Protein AF-A0A1Q5GR28-F1 (afdb_monomer_lite)

Foldseek 3Di:
DDDPPPPPFAAALQPRHGDDPDDPDDDDDDNHNDPNSVVNNVVVVPPDDLVRLLVLLCVLCVVVVNNVCSVVSVVDDSVRSVVSSVVSVVVVVVVVVVVVVDPPPPPDPDDDPPPDDPPDDDD

pLDDT: mean 78.09, std 13.48, range [41.38, 92.94]

Secondary structure (DSSP, 8-state):
---------PBPTTT-PBPPPPPSSS-PPPS-SSHHHHHHHHHHHTSPPHHHHHHHHHHHHHHTT-GGGHHHHTTS-HHHHHHHHHHHHHHHHHHHHHHHHS------S------PPPP----

Sequence (123 aa):
MEVIEQETLAMCEGCGEPLPPPKPGRGRPREFHSGKCRMRAHRRKHQPGPDALRAEALAILADLRLPALGDELDQLDAETLSEVVRQAQAARAALARLAELVPVTSVPPSWPSWSHPPPSTSP

Radius of gyration: 31.4 Å; chains: 1; bounding box: 86×31×109 Å

Structure (mmCIF, N/CA/C/O backbone):
data_AF-A0A1Q5GR28-F1
#
_entry.id   AF-A0A1Q5GR28-F1
#
loop_
_atom_site.group_PDB
_atom_site.id
_atom_site.type_symbol
_atom_site.label_atom_id
_atom_site.label_alt_id
_atom_site.label_comp_id
_atom_site.label_asym_id
_atom_site.label_entity_id
_atom_site.label_seq_id
_atom_site.pdbx_PDB_ins_code
_atom_site.Cartn_x
_atom_site.Cartn_y
_atom_site.Cartn_z
_atom_site.occupancy
_atom_site.B_iso_or_equiv
_atom_site.auth_seq_id
_atom_site.auth_comp_id
_atom_site.auth_asym_id
_atom_site.auth_atom_id
_atom_site.pdbx_PDB_model_num
ATOM 1 N N . MET A 1 1 ? 18.949 -3.828 -49.284 1.00 41.38 1 MET A N 1
ATOM 2 C CA . MET A 1 1 ? 18.119 -4.345 -48.179 1.00 41.38 1 MET A CA 1
ATOM 3 C C . MET A 1 1 ? 18.829 -3.897 -46.912 1.00 41.38 1 MET A C 1
ATOM 5 O O . MET A 1 1 ? 19.768 -4.552 -46.484 1.00 41.38 1 MET A O 1
ATOM 9 N N . GLU A 1 2 ? 18.542 -2.678 -46.457 1.00 44.22 2 GLU A N 1
ATOM 10 C CA . GLU A 1 2 ? 19.209 -2.092 -45.290 1.00 44.22 2 GLU A CA 1
ATOM 11 C C . GLU A 1 2 ? 18.612 -2.729 -44.036 1.00 44.22 2 GLU A C 1
ATOM 13 O O . GLU A 1 2 ? 17.415 -2.615 -43.775 1.00 44.22 2 GLU A O 1
ATOM 18 N N . VAL A 1 3 ? 19.438 -3.480 -43.310 1.00 50.94 3 VAL A N 1
ATOM 19 C CA . VAL A 1 3 ? 19.073 -4.058 -42.020 1.00 50.94 3 VAL A CA 1
ATOM 20 C C . VAL A 1 3 ? 19.139 -2.915 -41.017 1.00 50.94 3 VAL A C 1
ATOM 22 O O . VAL A 1 3 ? 2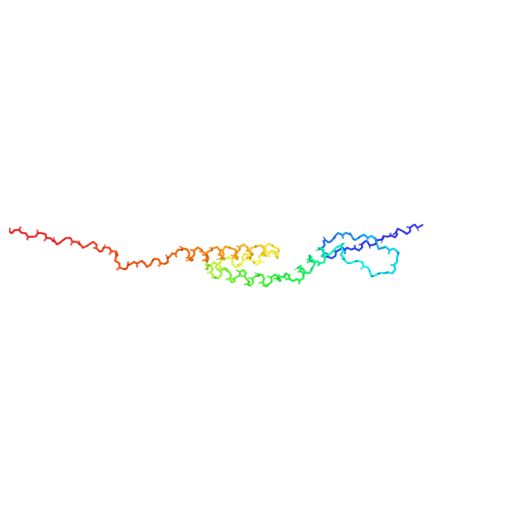0.221 -2.492 -40.625 1.00 50.94 3 VAL A O 1
ATOM 25 N N . ILE A 1 4 ? 17.982 -2.364 -40.658 1.00 51.50 4 ILE A N 1
ATOM 26 C CA . ILE A 1 4 ? 17.875 -1.422 -39.546 1.00 51.50 4 ILE A CA 1
ATOM 27 C C . ILE A 1 4 ? 18.136 -2.248 -38.283 1.00 51.50 4 ILE A C 1
ATOM 29 O O . ILE A 1 4 ? 17.239 -2.938 -37.800 1.00 51.50 4 ILE A O 1
ATOM 33 N N . GLU A 1 5 ? 19.376 -2.242 -37.788 1.00 52.50 5 GLU A N 1
ATOM 34 C CA . GLU A 1 5 ? 19.695 -2.727 -36.446 1.00 52.50 5 GLU A CA 1
ATOM 35 C C . GLU A 1 5 ? 18.882 -1.890 -35.455 1.00 52.50 5 GLU A C 1
ATOM 37 O O . GLU A 1 5 ? 19.234 -0.763 -35.111 1.00 52.50 5 GLU A O 1
ATOM 42 N N . GLN A 1 6 ? 17.739 -2.421 -35.023 1.00 51.28 6 GLN A N 1
ATOM 43 C CA . GLN A 1 6 ? 17.058 -1.910 -33.846 1.00 51.28 6 GLN A CA 1
ATOM 44 C C . GLN A 1 6 ? 17.951 -2.228 -32.648 1.00 51.28 6 GLN A C 1
ATOM 46 O O . GLN A 1 6 ? 17.881 -3.322 -32.089 1.00 51.28 6 GLN A O 1
ATOM 51 N N . GLU A 1 7 ? 18.807 -1.283 -32.260 1.00 60.38 7 GLU A N 1
ATOM 52 C CA . GLU A 1 7 ? 19.458 -1.310 -30.954 1.00 60.38 7 GLU A CA 1
ATOM 53 C C . GLU A 1 7 ? 18.356 -1.384 -29.891 1.00 60.38 7 GLU A C 1
ATOM 55 O O . GLU A 1 7 ? 17.672 -0.403 -29.592 1.00 60.38 7 GLU A O 1
ATOM 60 N N . THR A 1 8 ? 18.133 -2.574 -29.333 1.00 60.06 8 THR A N 1
ATOM 61 C CA . THR A 1 8 ? 17.229 -2.747 -28.200 1.00 60.06 8 THR A CA 1
ATOM 62 C C . THR A 1 8 ? 17.848 -2.025 -27.012 1.00 60.06 8 THR A C 1
ATOM 64 O O . THR A 1 8 ? 18.737 -2.556 -26.342 1.00 60.06 8 THR A O 1
ATOM 67 N N . LEU A 1 9 ? 17.416 -0.786 -26.773 1.00 71.94 9 LEU A N 1
ATOM 68 C CA . LEU A 1 9 ? 17.823 -0.021 -25.604 1.00 71.94 9 LEU A CA 1
ATOM 69 C C . LEU A 1 9 ? 17.401 -0.797 -24.353 1.00 71.94 9 LEU A C 1
ATOM 71 O O . LEU A 1 9 ? 16.213 -1.015 -24.113 1.00 71.94 9 LEU A O 1
ATOM 75 N N . ALA A 1 10 ? 18.378 -1.235 -23.558 1.00 84.44 10 ALA A N 1
ATOM 76 C CA . ALA A 1 10 ? 18.103 -1.863 -22.274 1.00 84.44 10 ALA A CA 1
ATOM 77 C C . ALA A 1 10 ? 17.320 -0.882 -21.389 1.00 84.44 10 ALA A C 1
ATOM 79 O O . ALA A 1 10 ? 17.657 0.298 -21.330 1.00 84.44 10 ALA A O 1
ATOM 80 N N . MET A 1 11 ? 16.289 -1.349 -20.690 1.00 91.31 11 MET A N 1
ATOM 81 C CA . MET A 1 11 ? 15.478 -0.503 -19.810 1.00 91.31 11 MET A CA 1
ATOM 82 C C . MET A 1 11 ? 16.001 -0.560 -18.376 1.00 91.31 11 MET A C 1
ATOM 84 O O . MET A 1 11 ? 16.440 -1.604 -17.898 1.00 91.31 11 MET A O 1
ATOM 88 N N . CYS A 1 12 ? 15.939 0.560 -17.664 1.00 92.19 12 CYS A N 1
ATOM 89 C CA . CYS A 1 12 ? 16.306 0.606 -16.257 1.00 92.19 12 CYS A CA 1
ATOM 90 C C . CYS A 1 12 ? 15.263 -0.113 -15.403 1.00 92.19 12 CYS A C 1
ATOM 92 O O . CYS A 1 12 ? 14.108 0.305 -15.352 1.00 92.19 12 CYS A O 1
ATOM 94 N N . GLU A 1 13 ? 15.684 -1.105 -14.620 1.00 90.81 13 GLU A N 1
ATOM 95 C CA . GLU A 1 13 ? 14.788 -1.845 -13.716 1.00 90.81 13 GLU A CA 1
ATOM 96 C C . GLU A 1 13 ? 14.182 -0.970 -12.598 1.00 90.81 13 GLU A C 1
ATOM 98 O O . GLU A 1 13 ? 13.212 -1.349 -11.944 1.00 90.81 13 GLU A O 1
ATOM 103 N N . GLY A 1 14 ? 14.761 0.206 -12.334 1.00 91.62 14 GLY A N 1
ATOM 104 C CA . GLY A 1 14 ? 14.291 1.119 -11.290 1.00 91.62 14 GLY A CA 1
ATOM 105 C C . GLY A 1 14 ? 13.177 2.066 -11.733 1.00 91.62 14 GLY A C 1
ATOM 106 O O . GLY A 1 14 ? 12.211 2.257 -10.992 1.00 91.62 14 GLY A O 1
ATOM 107 N N . CYS A 1 15 ? 13.323 2.712 -12.892 1.00 91.00 15 CYS A N 1
ATOM 108 C CA . CYS A 1 15 ? 12.374 3.721 -13.382 1.00 91.00 15 CYS A CA 1
ATOM 109 C C . CYS A 1 15 ? 11.658 3.342 -14.682 1.00 91.00 15 CYS A C 1
ATOM 111 O O . CYS A 1 15 ? 10.667 3.988 -14.995 1.00 91.00 15 CYS A O 1
ATOM 113 N N . GLY A 1 16 ? 12.113 2.315 -15.405 1.00 89.56 16 GLY A N 1
ATOM 114 C CA . GLY A 1 16 ? 11.544 1.902 -16.690 1.00 89.56 16 GLY A CA 1
ATOM 115 C C . GLY A 1 16 ? 12.011 2.724 -17.894 1.00 89.56 16 GLY A C 1
ATOM 116 O O . GLY A 1 16 ? 11.600 2.430 -19.009 1.00 89.56 16 GLY A O 1
ATOM 117 N N . GLU A 1 17 ? 12.868 3.731 -17.703 1.00 91.62 17 GLU A N 1
ATOM 118 C CA . GLU A 1 17 ? 13.392 4.543 -18.808 1.00 91.62 17 GLU A CA 1
ATOM 119 C C . GLU A 1 17 ? 14.589 3.857 -19.495 1.00 91.62 17 GLU A C 1
ATOM 121 O O . GLU A 1 17 ? 15.328 3.110 -18.834 1.00 91.62 17 GLU A O 1
ATOM 126 N N . PRO A 1 18 ? 14.841 4.147 -20.786 1.00 90.19 18 PRO A N 1
ATOM 127 C CA . PRO A 1 18 ? 15.984 3.610 -21.516 1.00 90.19 18 PRO A CA 1
ATOM 128 C C . PRO A 1 18 ? 17.312 3.928 -20.828 1.00 90.19 18 PRO A C 1
ATOM 130 O O . PRO A 1 18 ? 17.570 5.054 -20.388 1.00 90.19 18 PRO A O 1
ATOM 133 N N . LEU A 1 19 ? 18.178 2.928 -20.725 1.00 88.38 19 LEU A N 1
ATOM 134 C CA . LEU A 1 19 ? 19.538 3.089 -20.240 1.00 88.38 19 LEU A CA 1
ATOM 135 C C . LEU A 1 19 ? 20.412 3.718 -21.328 1.00 88.38 19 LEU A C 1
ATOM 137 O O . LEU A 1 19 ? 20.193 3.482 -22.517 1.00 88.38 19 LEU A O 1
ATOM 141 N N . PRO A 1 20 ? 21.433 4.501 -20.933 1.00 82.44 20 PRO A N 1
ATOM 142 C CA . PRO A 1 20 ? 22.411 4.998 -21.887 1.00 82.44 20 PRO A CA 1
ATOM 143 C C . PRO A 1 20 ? 23.091 3.820 -22.600 1.00 82.44 20 PRO A C 1
ATOM 145 O O . PRO A 1 20 ? 23.302 2.780 -21.960 1.00 82.44 20 PRO A O 1
ATOM 148 N N . PRO A 1 21 ? 23.470 3.992 -23.880 1.00 78.00 21 PRO A N 1
ATOM 149 C CA . PRO A 1 21 ? 24.090 2.931 -24.656 1.00 78.00 21 PRO A CA 1
ATOM 150 C C . PRO A 1 21 ? 25.327 2.387 -23.929 1.00 78.00 21 PRO A C 1
ATOM 152 O O . PRO A 1 21 ? 26.044 3.145 -23.251 1.00 78.00 21 PRO A O 1
ATOM 155 N N . PRO A 1 22 ? 25.572 1.069 -24.012 1.00 73.88 22 PRO A N 1
ATOM 156 C CA . PRO A 1 22 ? 26.726 0.461 -23.374 1.00 73.88 22 PRO A CA 1
ATOM 157 C C . PRO A 1 22 ? 27.996 1.116 -23.920 1.00 73.88 22 PRO A C 1
ATOM 159 O O . PRO A 1 22 ? 28.188 1.233 -25.128 1.00 73.88 22 PRO A O 1
ATOM 162 N N . LYS A 1 23 ? 28.880 1.572 -23.026 1.00 71.06 23 LYS A N 1
ATOM 163 C CA . LYS A 1 23 ? 30.178 2.095 -23.460 1.00 71.06 23 LYS A CA 1
ATOM 164 C C . LYS A 1 23 ? 30.975 0.949 -24.096 1.00 71.06 23 LYS A C 1
ATOM 166 O O . LYS A 1 23 ? 31.050 -0.114 -23.477 1.00 71.06 23 LYS A O 1
ATOM 171 N N . PRO A 1 24 ? 31.596 1.146 -25.270 1.00 65.62 24 PRO A N 1
ATOM 172 C CA . PRO A 1 24 ? 32.435 0.126 -25.882 1.00 65.62 24 PRO A CA 1
ATOM 173 C C . PRO A 1 24 ? 33.665 -0.115 -24.996 1.00 65.62 24 PRO A C 1
ATOM 175 O O . PRO A 1 24 ? 34.539 0.740 -24.868 1.00 65.62 24 PRO A O 1
ATOM 178 N N . GLY A 1 25 ? 33.697 -1.263 -24.318 1.00 67.12 25 GLY A N 1
ATOM 179 C CA . GLY A 1 25 ? 34.765 -1.645 -23.391 1.00 67.12 25 GLY A CA 1
ATOM 180 C C . GLY A 1 25 ? 34.286 -2.630 -22.324 1.00 67.12 25 GLY A C 1
ATOM 181 O O . GLY A 1 25 ? 33.111 -2.640 -21.965 1.00 67.12 25 GLY A O 1
ATOM 182 N N . ARG A 1 26 ? 35.194 -3.488 -21.826 1.00 60.59 26 ARG A N 1
ATOM 183 C CA . ARG A 1 26 ? 34.875 -4.554 -20.855 1.00 60.59 26 ARG A CA 1
ATOM 184 C C . ARG A 1 26 ? 34.107 -3.997 -19.652 1.00 60.59 26 ARG A C 1
ATOM 186 O O . ARG A 1 26 ? 34.633 -3.196 -18.885 1.00 60.59 26 ARG A O 1
ATOM 193 N N . GLY A 1 27 ? 32.892 -4.493 -19.464 1.00 68.88 27 GLY A N 1
ATOM 194 C CA . GLY A 1 27 ? 32.042 -4.193 -18.322 1.00 68.88 27 GLY A CA 1
ATOM 195 C C . GLY A 1 27 ? 30.724 -4.952 -18.425 1.00 68.88 27 GLY A C 1
ATOM 196 O O . GLY A 1 27 ? 30.266 -5.266 -19.521 1.00 68.88 27 GLY A O 1
ATOM 197 N N . ARG A 1 28 ? 30.119 -5.274 -17.277 1.00 75.62 28 ARG A N 1
ATOM 198 C CA . ARG A 1 28 ? 28.765 -5.840 -17.237 1.00 75.62 28 ARG A CA 1
ATOM 199 C C . ARG A 1 28 ? 27.767 -4.784 -17.744 1.00 75.62 28 ARG A C 1
ATOM 201 O O . ARG A 1 28 ? 27.938 -3.611 -17.393 1.00 75.62 28 ARG A O 1
ATOM 208 N N . PRO A 1 29 ? 26.733 -5.169 -18.514 1.00 76.56 29 PRO A N 1
ATOM 209 C CA . PRO A 1 29 ? 25.650 -4.262 -18.878 1.00 76.56 29 PRO A CA 1
ATOM 210 C C . PRO A 1 29 ? 25.086 -3.548 -17.644 1.00 76.56 29 PRO A C 1
ATOM 212 O O . PRO A 1 29 ? 24.974 -4.138 -16.565 1.00 76.56 29 PRO A O 1
ATOM 215 N N . ARG A 1 30 ? 24.765 -2.258 -17.782 1.00 81.81 30 ARG A N 1
ATOM 216 C CA . ARG A 1 30 ? 24.086 -1.514 -16.712 1.00 81.81 30 ARG A CA 1
ATOM 217 C C . ARG A 1 30 ? 22.648 -2.020 -16.592 1.00 81.81 30 ARG A C 1
ATOM 219 O O . ARG A 1 30 ? 22.000 -2.230 -17.601 1.00 81.81 30 ARG A O 1
ATOM 226 N N . GLU A 1 31 ? 22.160 -2.154 -15.362 1.00 89.81 31 GLU A N 1
ATOM 227 C CA . GLU A 1 31 ? 20.751 -2.483 -15.051 1.00 89.81 31 GLU A CA 1
ATOM 228 C C . GLU A 1 31 ? 19.979 -1.258 -14.523 1.00 89.81 31 GLU A C 1
ATOM 230 O O . GLU A 1 31 ? 18.751 -1.213 -14.527 1.00 89.81 31 GLU A O 1
ATOM 235 N N . PHE A 1 32 ? 20.703 -0.233 -14.055 1.00 91.50 32 PHE A N 1
ATOM 236 C CA . PHE A 1 32 ? 20.140 0.957 -13.414 1.00 91.50 32 PHE A CA 1
ATOM 237 C C . PHE A 1 32 ? 20.877 2.222 -13.870 1.00 91.50 32 PHE A C 1
ATOM 239 O O . PHE A 1 32 ? 22.104 2.202 -14.008 1.00 91.50 32 PHE A O 1
ATOM 246 N N . HIS A 1 33 ? 20.175 3.357 -13.999 1.00 89.31 33 HIS A N 1
ATOM 247 C CA . HIS A 1 33 ? 20.826 4.654 -14.267 1.00 89.31 33 HIS A CA 1
ATOM 248 C C . HIS A 1 33 ? 21.764 5.084 -13.137 1.00 89.31 33 HIS A C 1
ATOM 250 O O . HIS A 1 33 ? 22.807 5.692 -13.375 1.00 89.31 33 HIS A O 1
ATOM 256 N N . SER A 1 34 ? 21.381 4.793 -11.891 1.00 89.94 34 SER A N 1
ATOM 257 C CA . SER A 1 34 ? 22.078 5.249 -10.687 1.00 89.94 34 SER A CA 1
ATOM 258 C C . SER A 1 34 ? 21.744 4.396 -9.460 1.00 89.94 34 SER A C 1
ATOM 260 O O . SER A 1 34 ? 20.809 3.589 -9.470 1.00 89.94 34 SER A O 1
ATOM 262 N N . GLY A 1 35 ? 22.464 4.640 -8.358 1.00 91.69 35 GLY A N 1
ATOM 263 C CA . GLY A 1 35 ? 22.146 4.060 -7.051 1.00 91.69 35 GLY A CA 1
ATOM 264 C C . GLY A 1 35 ? 20.719 4.370 -6.578 1.00 91.69 35 GLY A C 1
ATOM 265 O O . GLY A 1 35 ? 20.095 3.510 -5.966 1.00 91.69 35 GLY A O 1
ATOM 266 N N . LYS A 1 36 ? 20.148 5.532 -6.943 1.00 92.44 36 LYS A N 1
ATOM 267 C CA . LYS A 1 36 ? 18.745 5.870 -6.629 1.00 92.44 36 LYS A CA 1
ATOM 268 C C . LYS A 1 36 ? 17.763 4.903 -7.297 1.00 92.44 36 LYS A C 1
ATOM 270 O O . LYS A 1 36 ? 16.821 4.455 -6.651 1.00 92.44 36 LYS A O 1
ATOM 275 N N . CYS A 1 37 ? 17.998 4.547 -8.562 1.00 92.94 37 CYS A N 1
ATOM 276 C CA . CYS A 1 37 ? 17.167 3.579 -9.286 1.00 92.94 37 CYS A CA 1
ATOM 277 C C . CYS A 1 37 ? 17.313 2.164 -8.720 1.00 92.94 37 CYS A C 1
ATOM 279 O O . CYS A 1 37 ? 16.312 1.472 -8.563 1.00 92.94 37 CYS A O 1
ATOM 281 N N . ARG A 1 38 ? 18.529 1.770 -8.319 1.00 92.88 38 ARG A N 1
ATOM 282 C CA . ARG A 1 38 ? 18.752 0.505 -7.604 1.00 92.88 38 ARG A CA 1
ATOM 283 C C . ARG A 1 38 ? 17.978 0.463 -6.286 1.00 92.88 38 ARG A C 1
ATOM 285 O O . ARG A 1 38 ? 17.292 -0.513 -6.014 1.00 92.88 38 ARG A O 1
ATOM 292 N N . MET A 1 39 ? 18.043 1.532 -5.491 1.00 91.50 39 MET A N 1
ATOM 293 C CA . MET A 1 39 ? 17.272 1.650 -4.249 1.00 91.50 39 MET A CA 1
ATOM 294 C C . MET A 1 39 ? 15.765 1.600 -4.502 1.00 91.50 39 MET A C 1
ATOM 296 O O . MET A 1 39 ? 15.047 0.945 -3.756 1.00 91.50 39 MET A O 1
ATOM 300 N N . ARG A 1 40 ? 15.276 2.272 -5.551 1.00 90.12 40 ARG A N 1
ATOM 301 C CA . ARG A 1 40 ? 13.861 2.237 -5.940 1.00 90.12 40 ARG A CA 1
ATOM 302 C C . ARG A 1 40 ? 13.420 0.815 -6.299 1.00 90.12 40 ARG A C 1
ATOM 304 O O . ARG A 1 40 ? 12.407 0.364 -5.779 1.00 90.12 40 ARG A O 1
ATOM 311 N N . ALA A 1 41 ? 14.198 0.103 -7.114 1.00 90.12 41 ALA A N 1
ATOM 312 C CA . ALA A 1 41 ? 13.928 -1.291 -7.463 1.00 90.12 41 ALA A CA 1
ATOM 313 C C . ALA A 1 41 ? 13.960 -2.207 -6.231 1.00 90.12 41 ALA A C 1
ATOM 315 O O . ALA A 1 41 ? 13.057 -3.014 -6.038 1.00 90.12 41 ALA A O 1
ATOM 316 N N . HIS A 1 42 ? 14.954 -2.040 -5.356 1.00 90.44 42 HIS A N 1
ATOM 317 C CA . HIS A 1 42 ? 15.042 -2.780 -4.099 1.00 90.44 42 HIS A CA 1
ATOM 318 C C . HIS A 1 42 ? 13.826 -2.530 -3.200 1.00 90.44 42 HIS A C 1
ATOM 320 O O . HIS A 1 42 ? 13.262 -3.470 -2.653 1.00 90.44 42 HIS A O 1
ATOM 326 N N . ARG A 1 43 ? 13.388 -1.272 -3.062 1.00 85.88 43 ARG A N 1
ATOM 327 C CA . ARG A 1 43 ? 12.184 -0.928 -2.294 1.00 85.88 43 ARG A CA 1
ATOM 328 C C . ARG A 1 43 ? 10.940 -1.581 -2.883 1.00 85.88 43 ARG A C 1
ATOM 330 O O . ARG A 1 43 ? 10.191 -2.167 -2.121 1.00 85.88 43 ARG A O 1
ATOM 337 N N . ARG A 1 44 ? 10.758 -1.557 -4.208 1.00 82.06 44 ARG A N 1
ATOM 338 C CA . ARG A 1 44 ? 9.641 -2.255 -4.876 1.00 82.06 44 ARG A CA 1
ATOM 339 C C . ARG A 1 44 ? 9.662 -3.761 -4.617 1.00 82.06 44 ARG A C 1
ATOM 341 O O . ARG A 1 44 ? 8.631 -4.331 -4.306 1.00 82.06 44 ARG A O 1
ATOM 348 N N . LYS A 1 45 ? 10.839 -4.397 -4.663 1.00 83.00 45 LYS A N 1
ATOM 349 C CA . LYS A 1 45 ? 10.995 -5.831 -4.347 1.00 83.00 45 LYS A CA 1
ATOM 350 C C . LYS A 1 45 ? 10.679 -6.180 -2.889 1.00 83.00 45 LYS A C 1
ATOM 352 O O . LYS A 1 45 ? 10.519 -7.353 -2.585 1.00 83.00 45 LYS A O 1
ATOM 357 N N . HIS A 1 46 ? 10.691 -5.208 -1.981 1.00 82.19 46 HIS A N 1
ATOM 358 C CA . HIS A 1 46 ? 10.417 -5.408 -0.553 1.00 82.19 46 HIS A CA 1
ATOM 359 C C . HIS A 1 46 ? 9.120 -4.730 -0.112 1.00 82.19 46 HIS A C 1
ATOM 361 O O . HIS A 1 46 ? 8.839 -4.674 1.083 1.00 82.19 46 HIS A O 1
ATOM 367 N N . GLN A 1 47 ? 8.340 -4.191 -1.052 1.00 78.94 47 GLN A N 1
ATOM 368 C CA . GLN A 1 47 ? 6.999 -3.740 -0.730 1.00 78.94 47 GLN A CA 1
ATOM 369 C C . GLN A 1 47 ? 6.155 -4.967 -0.372 1.00 78.94 47 GLN A C 1
ATOM 371 O O . GLN A 1 47 ? 6.269 -5.997 -1.045 1.00 78.94 47 GLN A O 1
ATOM 376 N N . PRO A 1 48 ? 5.347 -4.882 0.696 1.00 80.06 48 PRO A N 1
ATOM 377 C CA . PRO A 1 48 ? 4.404 -5.936 1.019 1.00 80.06 48 PRO A CA 1
ATOM 378 C C . PRO A 1 48 ? 3.498 -6.186 -0.189 1.00 80.06 48 PRO A C 1
ATOM 380 O O . PRO A 1 48 ? 3.043 -5.251 -0.850 1.00 80.06 48 PRO A O 1
ATOM 383 N N . GLY A 1 49 ? 3.292 -7.463 -0.505 1.00 84.25 49 GLY A N 1
ATOM 384 C CA . GLY A 1 49 ? 2.402 -7.858 -1.590 1.00 84.25 49 GLY A CA 1
ATOM 385 C C . GLY A 1 49 ? 0.946 -7.473 -1.298 1.00 84.25 49 GLY A C 1
ATOM 386 O O . GLY A 1 49 ? 0.604 -7.193 -0.145 1.00 84.25 49 GLY A O 1
ATOM 387 N N . PRO A 1 50 ? 0.070 -7.500 -2.315 1.00 82.88 50 PRO A N 1
ATOM 388 C CA . PRO A 1 50 ? -1.335 -7.123 -2.168 1.00 82.88 50 PRO A CA 1
ATOM 389 C C . PRO A 1 50 ? -2.056 -7.913 -1.067 1.00 82.88 50 PRO A C 1
ATOM 391 O O . PRO A 1 50 ? -2.791 -7.318 -0.290 1.00 82.88 50 PRO A O 1
ATOM 394 N N . ASP A 1 51 ? -1.782 -9.210 -0.906 1.00 84.62 51 ASP A N 1
ATOM 395 C CA . ASP A 1 51 ? -2.412 -10.016 0.153 1.00 84.62 51 ASP A CA 1
ATOM 396 C C . ASP A 1 51 ? -1.968 -9.602 1.563 1.00 84.62 51 ASP A C 1
ATOM 398 O O . ASP A 1 51 ? -2.778 -9.563 2.487 1.00 84.62 51 ASP A O 1
ATOM 402 N N . ALA A 1 52 ? -0.691 -9.241 1.729 1.00 85.19 52 ALA A N 1
ATOM 403 C CA . ALA A 1 52 ? -0.177 -8.738 3.001 1.00 85.19 52 ALA A CA 1
ATOM 404 C C . ALA A 1 52 ? -0.796 -7.372 3.342 1.00 85.19 52 ALA A C 1
ATOM 406 O O . ALA A 1 52 ? -1.210 -7.153 4.478 1.00 85.19 52 ALA A O 1
ATOM 407 N N . LEU A 1 53 ? -0.923 -6.491 2.344 1.00 85.75 53 LEU A N 1
ATOM 408 C CA . LEU A 1 53 ? -1.604 -5.204 2.489 1.00 85.75 53 LEU A CA 1
ATOM 409 C C . LEU A 1 53 ? -3.093 -5.376 2.828 1.00 85.75 53 LEU A C 1
ATOM 411 O O . LEU A 1 53 ? -3.606 -4.654 3.679 1.00 85.75 53 LEU A O 1
ATOM 415 N N . ARG A 1 54 ? -3.787 -6.349 2.221 1.00 86.19 54 ARG A N 1
ATOM 416 C CA . ARG A 1 54 ? -5.195 -6.655 2.534 1.00 86.19 54 ARG A CA 1
ATOM 417 C C . ARG A 1 54 ? -5.359 -7.150 3.963 1.00 86.19 54 ARG A C 1
ATOM 419 O O . ARG A 1 54 ? -6.213 -6.645 4.686 1.00 86.19 54 ARG A O 1
ATOM 426 N N . ALA A 1 55 ? -4.533 -8.109 4.380 1.00 87.12 55 ALA A N 1
ATOM 427 C CA . ALA A 1 55 ? -4.560 -8.628 5.744 1.00 87.12 55 ALA A CA 1
ATOM 428 C C . ALA A 1 55 ? -4.343 -7.507 6.773 1.00 87.12 55 ALA A C 1
ATOM 430 O O . ALA A 1 55 ? -5.035 -7.444 7.789 1.00 87.12 55 ALA A O 1
ATOM 431 N N . GLU A 1 56 ? -3.424 -6.587 6.482 1.00 87.81 56 GLU A N 1
ATOM 432 C CA . GLU A 1 56 ? -3.165 -5.429 7.331 1.00 87.81 56 GLU A CA 1
ATOM 433 C C . GLU A 1 56 ? -4.334 -4.431 7.347 1.00 87.81 56 GLU A C 1
ATOM 435 O O . GLU A 1 56 ? -4.752 -3.996 8.421 1.00 87.81 56 GLU A O 1
ATOM 440 N N . ALA A 1 57 ? -4.920 -4.113 6.189 1.00 87.31 57 ALA A N 1
ATOM 441 C CA . ALA A 1 57 ? -6.103 -3.258 6.096 1.00 87.31 57 ALA A CA 1
ATOM 442 C C . ALA A 1 57 ? -7.284 -3.826 6.903 1.00 87.31 57 ALA A C 1
ATOM 444 O O . ALA A 1 57 ? -7.903 -3.102 7.683 1.00 87.31 57 ALA A O 1
ATOM 445 N N . LEU A 1 58 ? -7.555 -5.130 6.779 1.00 87.56 58 LEU A N 1
ATOM 446 C CA . LEU A 1 58 ? -8.609 -5.818 7.529 1.00 87.56 58 LEU A CA 1
ATOM 447 C C . LEU A 1 58 ? -8.363 -5.782 9.041 1.00 87.56 58 LEU A C 1
ATOM 449 O O . LEU A 1 58 ? -9.304 -5.559 9.802 1.00 87.56 58 LEU A O 1
ATOM 453 N N . ALA A 1 59 ? -7.114 -5.943 9.487 1.00 88.19 59 ALA A N 1
ATOM 454 C CA . ALA A 1 59 ? -6.770 -5.817 10.902 1.00 88.19 59 ALA A CA 1
ATOM 455 C C . ALA A 1 59 ? -7.062 -4.401 11.436 1.00 88.19 59 ALA A C 1
ATOM 457 O O . ALA A 1 59 ? -7.623 -4.252 12.521 1.00 88.19 59 ALA A O 1
ATOM 458 N N . ILE A 1 60 ? -6.755 -3.357 10.658 1.00 86.31 60 ILE A N 1
ATOM 459 C CA . ILE A 1 60 ? -7.059 -1.969 11.041 1.00 86.31 60 ILE A CA 1
ATOM 460 C C . ILE A 1 60 ? -8.575 -1.720 11.073 1.00 86.31 60 ILE A C 1
ATOM 462 O O . ILE A 1 60 ? -9.073 -1.094 12.010 1.00 86.31 60 ILE A O 1
ATOM 466 N N . LEU A 1 61 ? -9.326 -2.221 10.087 1.00 85.25 61 LEU A N 1
ATOM 467 C CA . LEU A 1 61 ? -10.789 -2.110 10.072 1.00 85.25 61 LEU A CA 1
ATOM 468 C C . LEU A 1 61 ? -11.433 -2.831 11.263 1.00 85.25 61 LEU A C 1
ATOM 470 O O . LEU A 1 61 ? -12.380 -2.306 11.851 1.00 85.25 61 LEU A O 1
ATOM 474 N N . ALA A 1 62 ? -10.911 -3.998 11.647 1.00 86.00 62 ALA A N 1
ATOM 475 C CA . ALA A 1 62 ? -11.367 -4.734 12.823 1.00 86.00 62 ALA A CA 1
ATOM 476 C C . ALA A 1 62 ? -11.142 -3.933 14.116 1.00 86.00 62 ALA A C 1
ATOM 478 O O . ALA A 1 62 ? -12.070 -3.799 14.917 1.00 86.00 62 ALA A O 1
ATOM 479 N N . ASP A 1 63 ? -9.960 -3.330 14.280 1.00 85.00 63 ASP A N 1
ATOM 480 C CA . ASP A 1 63 ? -9.643 -2.454 15.416 1.00 85.00 63 ASP A CA 1
ATOM 481 C C . ASP A 1 63 ? -10.595 -1.252 15.506 1.00 85.00 63 ASP A C 1
ATOM 483 O O . ASP A 1 63 ? -11.041 -0.879 16.593 1.00 85.00 63 ASP A O 1
ATOM 487 N N . LEU A 1 64 ? -10.944 -0.661 14.360 1.00 82.00 64 LEU A N 1
ATOM 488 C CA . LEU A 1 64 ? -11.877 0.465 14.271 1.00 82.00 64 LEU A CA 1
ATOM 489 C C . LEU A 1 64 ? -13.355 0.043 14.306 1.00 82.00 64 LEU A C 1
ATOM 491 O O . LEU A 1 64 ? -14.230 0.906 14.305 1.00 82.00 64 LEU A O 1
ATOM 495 N N . ARG A 1 65 ? -13.647 -1.265 14.360 1.00 84.38 65 ARG A N 1
ATOM 496 C CA . ARG A 1 65 ? -15.000 -1.845 14.287 1.00 84.38 65 ARG A CA 1
ATOM 497 C C . ARG A 1 65 ? -15.781 -1.425 13.034 1.00 84.38 65 ARG A C 1
ATOM 499 O O . ARG A 1 65 ? -16.989 -1.206 13.095 1.00 84.38 65 ARG A O 1
ATOM 506 N N . LEU A 1 66 ? -15.101 -1.372 11.889 1.00 80.38 66 LEU A N 1
ATOM 507 C CA . LEU A 1 66 ? -15.669 -1.057 10.572 1.00 80.38 66 LEU A CA 1
ATOM 508 C C . LEU A 1 66 ? -15.558 -2.247 9.592 1.00 80.38 66 LEU A C 1
ATOM 510 O O . LEU A 1 66 ? -14.993 -2.097 8.510 1.00 80.38 66 LEU A O 1
ATOM 514 N N . PRO A 1 67 ? -16.083 -3.444 9.926 1.00 76.50 67 PRO A N 1
ATOM 515 C CA . PRO A 1 67 ? -15.909 -4.633 9.087 1.00 76.50 67 PRO A CA 1
ATOM 516 C C . PRO A 1 67 ? -16.655 -4.553 7.746 1.00 76.50 67 PRO A C 1
ATOM 518 O O . PRO A 1 67 ? -16.282 -5.241 6.805 1.00 76.50 67 PRO A O 1
ATOM 521 N N . ALA A 1 68 ? -17.685 -3.705 7.641 1.00 78.56 68 ALA A N 1
ATOM 522 C CA . ALA A 1 68 ? -18.503 -3.559 6.435 1.00 78.56 68 ALA A CA 1
ATOM 523 C C . ALA A 1 68 ? -17.734 -2.999 5.222 1.00 78.56 68 ALA A C 1
ATOM 525 O O . ALA A 1 68 ? -18.202 -3.144 4.101 1.00 78.56 68 ALA A O 1
ATOM 526 N N . LEU A 1 69 ? -16.559 -2.395 5.441 1.00 79.62 69 LEU A N 1
ATOM 527 C CA . LEU A 1 69 ? -15.696 -1.864 4.379 1.00 79.62 69 LEU A CA 1
ATOM 528 C C . LEU A 1 69 ? -14.741 -2.931 3.801 1.00 79.62 69 LEU A C 1
ATOM 530 O O . LEU A 1 69 ? -13.905 -2.619 2.957 1.00 79.62 69 LEU A O 1
ATOM 534 N N . GLY A 1 70 ? -14.813 -4.182 4.276 1.00 80.12 70 GLY A N 1
ATOM 535 C CA . GLY A 1 70 ? -13.920 -5.264 3.848 1.00 80.12 70 GLY A CA 1
ATOM 536 C C . GLY A 1 70 ? -14.048 -5.601 2.361 1.00 80.12 70 GLY A C 1
ATOM 537 O O . GLY A 1 70 ? -13.035 -5.670 1.671 1.00 80.12 70 GLY A O 1
ATOM 538 N N . ASP A 1 71 ? -15.280 -5.720 1.855 1.00 84.31 71 ASP A N 1
ATOM 539 C CA . ASP A 1 71 ? -15.557 -6.074 0.452 1.00 84.31 71 ASP A CA 1
ATOM 540 C C . ASP A 1 71 ? -15.089 -4.989 -0.540 1.00 84.31 71 ASP A C 1
ATOM 542 O O . ASP A 1 71 ? -14.817 -5.263 -1.711 1.00 84.31 71 ASP A O 1
ATOM 546 N N . GLU A 1 72 ? -14.966 -3.739 -0.084 1.00 84.62 72 GLU A N 1
ATOM 547 C CA . GLU A 1 72 ? -14.457 -2.630 -0.896 1.00 84.62 72 GLU A CA 1
ATOM 548 C C . GLU A 1 72 ? -12.938 -2.727 -1.106 1.00 84.62 72 GLU A C 1
ATOM 550 O O . GLU A 1 72 ? -12.438 -2.305 -2.149 1.00 84.62 72 GLU A O 1
ATOM 555 N N . LEU A 1 73 ? -12.196 -3.341 -0.172 1.00 84.19 73 LEU A N 1
ATOM 556 C CA . LEU A 1 73 ? -10.744 -3.538 -0.293 1.00 84.19 73 LEU A CA 1
ATOM 557 C C . LEU A 1 73 ? -10.372 -4.509 -1.419 1.00 84.19 73 LEU A C 1
ATOM 559 O O . LEU A 1 73 ? -9.295 -4.385 -2.006 1.00 84.19 73 LEU A O 1
ATOM 563 N N . ASP A 1 74 ? -11.247 -5.464 -1.737 1.00 82.56 74 ASP A N 1
ATOM 564 C CA . ASP A 1 74 ? -10.998 -6.449 -2.792 1.00 82.56 74 ASP A CA 1
ATOM 565 C C . ASP A 1 74 ? -11.006 -5.830 -4.192 1.00 82.56 74 ASP A C 1
ATOM 567 O O . ASP A 1 74 ? -10.365 -6.358 -5.104 1.00 82.56 74 ASP A O 1
ATOM 571 N N . GLN A 1 75 ? -11.667 -4.682 -4.345 1.00 87.00 75 GLN A N 1
ATOM 572 C CA . GLN A 1 75 ? -11.766 -3.950 -5.607 1.00 87.00 75 GLN A CA 1
ATOM 573 C C . GLN A 1 75 ? -10.585 -2.997 -5.841 1.00 87.00 75 GLN A C 1
ATOM 575 O O . GLN A 1 75 ? -10.441 -2.464 -6.942 1.00 87.00 75 GLN A O 1
ATOM 580 N N . LEU A 1 76 ? -9.737 -2.773 -4.832 1.00 87.69 76 LEU A N 1
ATOM 581 C CA . LEU A 1 76 ? -8.611 -1.850 -4.930 1.00 87.69 76 LEU A CA 1
ATOM 582 C C . LEU A 1 76 ? -7.396 -2.506 -5.589 1.00 87.69 76 LEU A C 1
ATOM 584 O O . LEU A 1 76 ? -7.038 -3.653 -5.308 1.00 87.69 76 LEU A O 1
ATOM 588 N N . ASP A 1 77 ? -6.709 -1.738 -6.432 1.00 89.88 77 ASP A N 1
ATOM 589 C CA . ASP A 1 77 ? -5.376 -2.100 -6.899 1.00 89.88 77 ASP A CA 1
ATOM 590 C C . ASP A 1 77 ? -4.338 -2.001 -5.758 1.00 89.88 77 ASP A C 1
ATOM 592 O O . ASP A 1 77 ? -4.572 -1.389 -4.713 1.00 89.88 77 ASP A O 1
ATOM 596 N N . ALA A 1 78 ? -3.165 -2.610 -5.954 1.00 83.19 78 ALA A N 1
ATOM 597 C CA . ALA A 1 78 ? -2.130 -2.683 -4.921 1.00 83.19 78 ALA A CA 1
ATOM 598 C C . ALA A 1 78 ? -1.547 -1.312 -4.522 1.00 83.19 78 ALA A C 1
ATOM 600 O O . ALA A 1 78 ? -1.107 -1.149 -3.383 1.00 83.19 78 ALA A O 1
ATOM 601 N N . GLU A 1 79 ? -1.521 -0.338 -5.436 1.00 85.62 79 GLU A N 1
ATOM 602 C CA . GLU A 1 79 ? -1.002 1.003 -5.160 1.00 85.62 79 GLU A CA 1
ATOM 603 C C . GLU A 1 79 ? -1.985 1.778 -4.280 1.00 85.62 79 GLU A C 1
ATOM 605 O O . GLU A 1 79 ? -1.611 2.266 -3.210 1.00 85.62 79 GLU A O 1
ATOM 610 N N . THR A 1 80 ? -3.256 1.800 -4.680 1.00 88.75 80 THR A N 1
ATOM 611 C CA . THR A 1 80 ? -4.354 2.404 -3.925 1.00 88.75 80 THR A CA 1
ATOM 612 C C . THR A 1 80 ? -4.489 1.755 -2.548 1.00 88.75 80 THR A C 1
ATOM 614 O O . THR A 1 80 ? -4.554 2.453 -1.535 1.00 88.75 80 THR A O 1
ATOM 617 N N . LEU A 1 81 ? -4.443 0.422 -2.479 1.00 88.00 81 LEU A N 1
ATOM 618 C CA . LEU A 1 81 ? -4.498 -0.318 -1.220 1.00 88.00 81 LEU A CA 1
ATOM 619 C C . LEU A 1 81 ? -3.324 0.033 -0.291 1.00 88.00 81 LEU A C 1
ATOM 621 O O . LEU A 1 81 ? -3.528 0.248 0.905 1.00 88.00 81 LEU A O 1
ATOM 625 N N . SER A 1 82 ? -2.101 0.140 -0.825 1.00 85.19 82 SER A N 1
ATOM 626 C CA . SER A 1 82 ? -0.929 0.537 -0.035 1.00 85.19 82 SER A CA 1
ATOM 627 C C . SER A 1 82 ? -1.085 1.934 0.568 1.00 85.19 82 SER A C 1
ATOM 629 O O . SER A 1 82 ? -0.630 2.167 1.691 1.00 85.19 82 SER A O 1
ATOM 631 N N . GLU A 1 83 ? -1.695 2.867 -0.161 1.00 88.75 83 GLU A N 1
ATOM 632 C CA . GLU A 1 83 ? -1.945 4.223 0.326 1.00 88.75 83 GLU A CA 1
ATOM 633 C C . GLU A 1 83 ? -3.039 4.248 1.402 1.00 88.75 83 GLU A C 1
ATOM 635 O O . GLU A 1 83 ? -2.858 4.885 2.443 1.00 88.75 83 GLU A O 1
ATOM 640 N N . VAL A 1 84 ? -4.126 3.492 1.214 1.00 88.44 84 VAL A N 1
ATOM 641 C CA . VAL A 1 84 ? -5.199 3.343 2.211 1.00 88.44 84 VAL A CA 1
ATOM 642 C C . VAL A 1 84 ? -4.655 2.788 3.528 1.00 88.44 84 VAL A C 1
ATOM 644 O O . VAL A 1 84 ? -4.902 3.374 4.583 1.00 88.44 84 VAL A O 1
ATOM 647 N N . VAL A 1 85 ? -3.853 1.716 3.486 1.00 88.81 85 VAL A N 1
ATOM 648 C CA . VAL A 1 85 ? -3.222 1.133 4.687 1.00 88.81 85 VAL A CA 1
ATOM 649 C C . VAL A 1 85 ? -2.367 2.172 5.412 1.00 88.81 85 VAL A C 1
ATOM 651 O O . VAL A 1 85 ? -2.496 2.350 6.624 1.00 88.81 85 VAL A O 1
ATOM 654 N N . ARG A 1 86 ? -1.535 2.917 4.674 1.00 88.06 86 ARG A N 1
ATOM 655 C CA . ARG A 1 86 ? -0.671 3.961 5.241 1.00 88.06 86 ARG A CA 1
ATOM 656 C C . ARG A 1 86 ? -1.480 5.058 5.940 1.00 88.06 86 ARG A C 1
ATOM 658 O O . ARG A 1 86 ? -1.115 5.497 7.034 1.00 88.06 86 ARG A O 1
ATOM 665 N N . GLN A 1 87 ? -2.566 5.521 5.323 1.00 88.50 87 GLN A N 1
ATOM 666 C CA . GLN A 1 87 ? -3.447 6.533 5.910 1.00 88.50 87 GLN A CA 1
ATOM 667 C C . GLN A 1 87 ? -4.173 5.999 7.150 1.00 88.50 87 GLN A C 1
ATOM 669 O O . GLN A 1 87 ? -4.219 6.680 8.177 1.00 88.50 87 GLN A O 1
ATOM 674 N N . ALA A 1 88 ? -4.672 4.766 7.090 1.00 87.19 88 ALA A N 1
ATOM 675 C CA . ALA A 1 88 ? -5.373 4.123 8.193 1.00 87.19 88 ALA A CA 1
ATOM 676 C C . ALA A 1 88 ? -4.455 3.919 9.415 1.00 87.19 88 ALA A C 1
ATOM 678 O O . ALA A 1 88 ? -4.842 4.228 10.544 1.00 87.19 88 ALA A O 1
ATOM 679 N N . GLN A 1 89 ? -3.199 3.509 9.203 1.00 88.25 89 GLN A N 1
ATOM 680 C CA . GLN A 1 89 ? -2.180 3.446 10.259 1.00 88.25 89 GLN A CA 1
ATOM 681 C C . GLN A 1 89 ? -1.922 4.818 10.898 1.00 88.25 89 GLN A C 1
ATOM 683 O O . GLN A 1 89 ? -1.847 4.930 12.125 1.00 88.25 89 GLN A O 1
ATOM 688 N N . ALA A 1 90 ? -1.803 5.875 10.087 1.00 87.75 90 ALA A N 1
ATOM 689 C CA . ALA A 1 90 ? -1.584 7.230 10.588 1.00 87.75 90 ALA A CA 1
ATOM 690 C C . ALA A 1 90 ? -2.771 7.724 11.433 1.00 87.75 90 ALA A C 1
ATOM 692 O O . ALA A 1 90 ? -2.561 8.304 12.503 1.00 87.75 90 ALA A O 1
ATOM 693 N N . ALA A 1 91 ? -4.002 7.447 10.993 1.00 84.69 91 ALA A N 1
ATOM 694 C CA . ALA A 1 91 ? -5.217 7.750 11.741 1.00 84.69 91 ALA A CA 1
ATOM 695 C C . ALA A 1 91 ? -5.266 6.986 13.074 1.00 84.69 91 ALA A C 1
ATOM 697 O O . ALA A 1 91 ? -5.492 7.593 14.120 1.00 84.69 91 ALA A O 1
ATOM 698 N N . ARG A 1 92 ? -4.955 5.683 13.072 1.00 84.94 92 ARG A N 1
ATOM 699 C CA . ARG A 1 92 ? -4.877 4.855 14.288 1.00 84.94 92 ARG A CA 1
ATOM 700 C C . ARG A 1 92 ? -3.852 5.400 15.287 1.00 84.94 92 ARG A C 1
ATOM 702 O O . ARG A 1 92 ? -4.157 5.537 16.469 1.00 84.94 92 ARG A O 1
ATOM 709 N N . ALA A 1 93 ? -2.669 5.794 14.819 1.00 87.62 93 ALA A N 1
ATOM 710 C CA . ALA A 1 93 ? -1.650 6.415 15.666 1.00 87.62 93 ALA A CA 1
ATOM 711 C C . ALA A 1 93 ? -2.071 7.800 16.196 1.00 87.62 93 ALA A C 1
ATOM 713 O O . ALA A 1 93 ? -1.687 8.194 17.297 1.00 87.62 93 ALA A O 1
ATOM 714 N N . ALA A 1 94 ? -2.842 8.575 15.429 1.00 86.69 94 ALA A N 1
ATOM 715 C CA . ALA A 1 94 ? -3.413 9.834 15.905 1.00 86.69 94 ALA A CA 1
ATOM 716 C C . ALA A 1 94 ? -4.469 9.601 16.998 1.00 86.69 94 ALA A C 1
ATOM 718 O O . ALA A 1 94 ? -4.410 10.259 18.033 1.00 86.69 94 ALA A O 1
ATOM 719 N N . LEU A 1 95 ? -5.367 8.628 16.816 1.00 85.88 95 LEU A N 1
ATOM 720 C CA . LEU A 1 95 ? -6.370 8.249 17.817 1.00 85.88 95 LEU A CA 1
ATOM 721 C C . LEU A 1 95 ? -5.731 7.755 19.119 1.00 85.88 95 LEU A C 1
ATOM 723 O O . LEU A 1 95 ? -6.157 8.176 20.189 1.00 85.88 95 LEU A O 1
ATOM 727 N N . ALA A 1 96 ? -4.680 6.933 19.040 1.00 86.56 96 ALA A N 1
ATOM 728 C CA . ALA A 1 96 ? -3.941 6.479 20.221 1.00 86.56 96 ALA A CA 1
ATOM 729 C C . ALA A 1 96 ? -3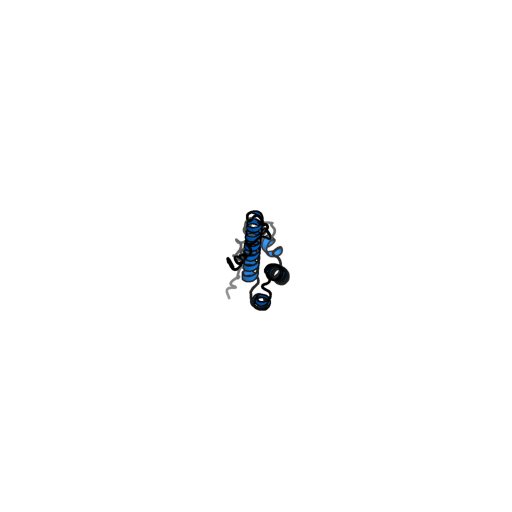.367 7.659 21.025 1.00 86.56 96 ALA A C 1
ATOM 731 O O . ALA A 1 96 ? -3.557 7.737 22.234 1.00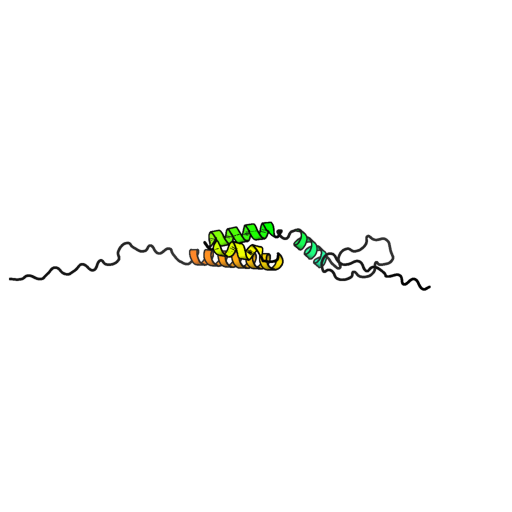 86.56 96 ALA A O 1
ATOM 732 N N . ARG A 1 97 ? -2.758 8.637 20.340 1.00 88.12 97 ARG A N 1
ATOM 733 C CA . ARG A 1 97 ? -2.251 9.863 20.980 1.00 88.12 97 ARG A CA 1
ATOM 734 C C . ARG A 1 97 ? -3.364 10.707 21.598 1.00 88.12 97 ARG A C 1
ATOM 736 O O . ARG A 1 97 ? -3.177 11.270 22.667 1.00 88.12 97 ARG A O 1
ATOM 743 N N . LEU A 1 98 ? -4.528 10.799 20.953 1.00 86.56 98 LEU A N 1
ATOM 744 C CA . LEU A 1 98 ? -5.679 11.494 21.534 1.00 86.56 98 LEU A CA 1
ATOM 745 C C . LEU A 1 98 ? -6.199 10.779 22.788 1.00 86.56 98 LEU A C 1
ATOM 747 O O . LEU A 1 98 ? -6.533 11.449 23.758 1.00 86.56 98 LEU A O 1
ATOM 751 N N . ALA A 1 99 ? -6.221 9.444 22.803 1.00 85.19 99 ALA A N 1
ATOM 752 C CA . ALA A 1 99 ? -6.635 8.661 23.967 1.00 85.19 99 ALA A CA 1
ATOM 753 C C . ALA A 1 99 ? -5.693 8.836 25.174 1.00 85.19 99 ALA A C 1
ATOM 755 O O . ALA A 1 99 ? -6.158 8.808 26.307 1.00 85.19 99 ALA A O 1
ATOM 756 N N . GLU A 1 100 ? -4.396 9.067 24.950 1.00 84.81 100 GLU A N 1
ATOM 757 C CA . GLU A 1 100 ? -3.441 9.420 26.015 1.00 84.81 100 GLU A CA 1
ATOM 758 C C . GLU A 1 100 ? -3.687 10.828 26.587 1.00 84.81 100 GLU A C 1
ATOM 760 O O . GLU A 1 100 ? -3.415 11.082 27.760 1.00 84.81 100 GLU A O 1
ATOM 765 N N . LEU A 1 101 ? -4.196 11.748 25.762 1.00 82.75 101 LEU A N 1
ATOM 766 C CA . LEU A 1 101 ? -4.452 13.143 26.136 1.00 82.75 101 LEU A CA 1
ATOM 767 C C . LEU A 1 101 ? -5.820 13.359 26.781 1.00 82.75 101 LEU A C 1
ATOM 769 O O . LEU A 1 101 ? -5.995 14.332 27.514 1.00 82.75 101 LEU A O 1
ATOM 773 N N . VAL A 1 102 ? -6.793 12.493 26.497 1.00 72.50 102 VAL A N 1
ATOM 774 C CA . VAL A 1 102 ? -8.078 12.488 27.190 1.00 72.50 102 VAL A CA 1
ATOM 775 C C . VAL A 1 102 ? -7.870 11.695 28.476 1.00 72.50 102 VAL A C 1
ATOM 777 O O . VAL A 1 102 ? -7.836 10.465 28.414 1.00 72.50 102 VAL A O 1
ATOM 780 N N . PRO A 1 103 ? -7.734 12.336 29.656 1.00 59.62 103 PRO A N 1
ATOM 781 C CA . PRO A 1 103 ? -7.870 11.587 30.889 1.00 59.62 103 PRO A CA 1
ATOM 782 C C . PRO A 1 103 ? -9.202 10.856 30.791 1.00 59.62 103 PRO A C 1
ATOM 784 O O . PRO A 1 103 ? -10.229 11.480 30.511 1.00 59.62 103 PRO A O 1
ATOM 787 N N . VAL A 1 104 ? -9.181 9.539 31.000 1.00 57.53 104 VAL A N 1
ATOM 788 C CA . VAL A 1 104 ? -10.373 8.788 31.385 1.00 57.53 104 VAL A CA 1
ATOM 789 C C . VAL A 1 104 ? -10.791 9.404 32.711 1.00 57.53 104 VAL A C 1
ATOM 791 O O . VAL A 1 104 ? -10.421 8.947 33.789 1.00 57.53 104 VAL A O 1
ATOM 794 N N . THR A 1 105 ? 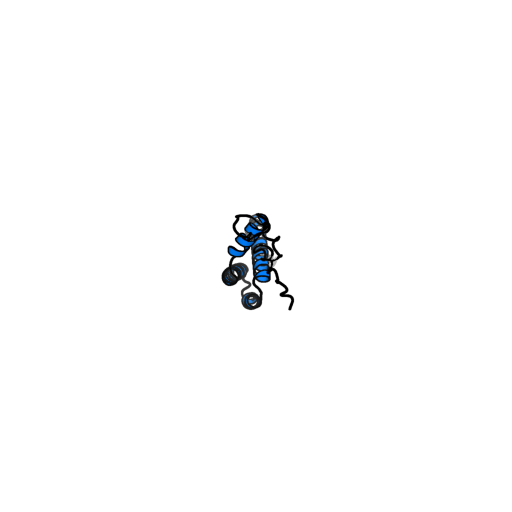-11.466 10.546 32.644 1.00 50.56 105 THR A N 1
ATOM 795 C CA . THR A 1 105 ? -12.166 11.103 33.770 1.00 50.56 105 THR A CA 1
ATOM 796 C C . THR A 1 105 ? -13.213 10.056 34.047 1.00 50.56 105 THR A C 1
ATOM 798 O O . THR A 1 105 ? -14.164 9.870 33.287 1.00 50.56 105 THR A O 1
ATOM 801 N N . SER A 1 106 ? -12.962 9.290 35.111 1.00 51.84 106 SER A N 1
ATOM 802 C CA . SER A 1 106 ? -14.005 8.669 35.899 1.00 51.84 106 SER A CA 1
ATOM 803 C C . SER A 1 106 ? -15.232 9.549 35.777 1.00 51.84 106 SER A C 1
ATOM 805 O O . SER A 1 106 ? -15.211 10.690 36.231 1.00 51.84 106 SER A O 1
ATOM 807 N N . VAL A 1 107 ? -16.279 9.044 35.135 1.00 53.28 107 VAL A N 1
ATOM 808 C CA . VAL A 1 107 ? -17.618 9.514 35.448 1.00 53.28 107 VAL A CA 1
ATOM 809 C C . VAL A 1 107 ? -17.740 9.218 36.944 1.00 53.28 107 VAL A C 1
ATOM 811 O O . VAL A 1 107 ? -17.747 8.035 37.298 1.00 53.28 107 VAL A O 1
ATOM 814 N N . PRO A 1 108 ? -17.719 10.207 37.860 1.00 52.84 108 PRO A N 1
ATOM 815 C CA . PRO A 1 108 ? -18.035 9.889 39.239 1.00 52.84 108 PRO A CA 1
ATOM 816 C C . PRO A 1 108 ? -19.463 9.317 39.236 1.00 52.84 108 PRO A C 1
ATOM 818 O O . PRO A 1 108 ? -20.343 9.899 38.591 1.00 52.84 108 PRO A O 1
ATOM 821 N N . PRO A 1 109 ? -19.730 8.178 39.899 1.00 54.19 109 PRO A N 1
ATOM 822 C CA . PRO A 1 109 ? -21.083 7.669 40.057 1.00 54.19 109 PRO A CA 1
ATOM 823 C C . PRO A 1 109 ? -21.815 8.540 41.082 1.00 54.19 109 PRO A C 1
ATOM 825 O O . PRO A 1 109 ? -22.019 8.154 42.225 1.00 54.19 109 PRO A O 1
ATOM 828 N N . SER A 1 110 ? -22.169 9.755 40.688 1.00 62.19 110 SER A N 1
ATOM 829 C CA . SER A 1 110 ? -23.108 10.605 41.411 1.00 62.19 110 SER A CA 1
ATOM 830 C C . SER A 1 110 ? -23.577 11.722 40.491 1.00 62.19 110 SER A C 1
ATOM 832 O O . SER A 1 110 ? -23.274 12.901 40.662 1.00 62.19 110 S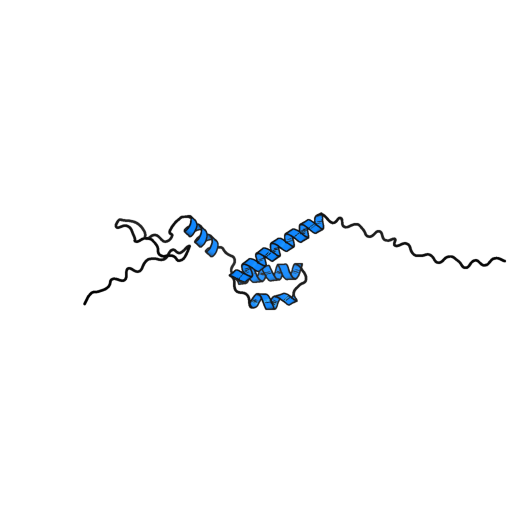ER A O 1
ATOM 834 N N . TRP A 1 111 ? -24.389 11.353 39.502 1.00 54.56 111 TRP A N 1
ATOM 835 C CA . TRP A 1 111 ? -25.407 12.305 39.077 1.00 54.56 111 TRP A CA 1
ATOM 836 C C . TRP A 1 111 ? -26.226 12.673 40.321 1.00 54.56 111 TRP A C 1
ATOM 838 O O . TRP A 1 111 ? -26.574 11.770 41.090 1.00 54.56 111 TRP A O 1
ATOM 848 N N . PRO A 1 112 ? -26.525 13.957 40.564 1.00 53.28 112 PRO A N 1
ATOM 849 C CA . PRO A 1 112 ? -27.447 14.315 41.621 1.00 53.28 112 PRO A CA 1
ATOM 850 C C . PRO A 1 112 ? -28.800 13.696 41.268 1.00 53.28 112 PRO A C 1
ATOM 852 O O . PRO A 1 112 ? -29.480 14.128 40.338 1.00 53.28 112 PRO A O 1
ATOM 855 N N . SER A 1 113 ? -29.166 12.640 41.994 1.00 57.03 113 SER A N 1
ATOM 856 C CA . SER A 1 113 ? -30.552 12.212 42.114 1.00 57.03 113 SER A CA 1
ATOM 857 C C . SER A 1 113 ? -31.322 13.438 42.579 1.00 57.03 113 SER A C 1
ATOM 859 O O . SER A 1 113 ? -31.062 13.950 43.669 1.00 57.03 113 SER A O 1
ATOM 861 N N . TRP A 1 114 ? -32.224 13.942 41.744 1.00 59.41 114 TRP A N 1
ATOM 862 C CA . TRP A 1 114 ? -33.170 14.970 42.142 1.00 59.41 114 TRP A CA 1
ATOM 863 C C . TRP A 1 114 ? -34.110 14.317 43.150 1.00 59.41 114 TRP A C 1
ATOM 865 O O . TRP A 1 114 ? -35.137 13.746 42.797 1.00 59.41 114 TRP A O 1
ATOM 875 N N . SER A 1 115 ? -33.694 14.318 44.414 1.00 58.75 115 SER A N 1
ATOM 876 C CA . SER A 1 115 ? -34.531 13.943 45.537 1.00 58.75 115 SER A CA 1
ATOM 877 C C . SER A 1 115 ? -35.730 14.878 45.518 1.00 58.75 115 SER A C 1
ATOM 879 O O . SER A 1 115 ? -35.597 16.077 45.762 1.00 58.75 115 SER A O 1
ATOM 881 N N . HIS A 1 116 ? -36.889 14.329 45.164 1.00 63.88 116 HIS A N 1
ATOM 882 C CA . HIS A 1 116 ? -38.167 15.001 45.320 1.00 63.88 116 HIS A CA 1
ATOM 883 C C . HIS A 1 116 ? -38.255 15.600 46.734 1.00 63.88 116 HIS A C 1
ATOM 885 O O . HIS A 1 116 ? -37.922 14.904 47.700 1.00 63.88 116 HIS A O 1
ATOM 891 N N . PRO A 1 117 ? -38.684 16.864 46.896 1.00 67.50 117 PRO A N 1
ATOM 892 C CA . PRO A 1 117 ? -38.962 17.382 48.226 1.00 67.50 117 PRO A CA 1
ATOM 893 C C . PRO A 1 117 ? -40.110 16.565 48.843 1.00 67.50 117 PRO A C 1
ATOM 895 O O . PRO A 1 117 ? -41.061 16.227 48.128 1.00 67.50 117 PRO A O 1
ATOM 898 N N . PRO A 1 118 ? -40.052 16.219 50.144 1.00 68.00 118 PRO A N 1
ATOM 899 C CA . PRO A 1 118 ? -41.177 15.564 50.794 1.00 68.00 118 PRO A CA 1
ATOM 900 C C . PRO A 1 118 ? -42.403 16.491 50.748 1.00 68.00 118 PRO A C 1
ATOM 902 O O . PRO A 1 118 ? -42.246 17.714 50.851 1.00 68.00 118 PRO A O 1
ATOM 905 N N . PRO A 1 119 ? -43.624 15.948 50.590 1.00 6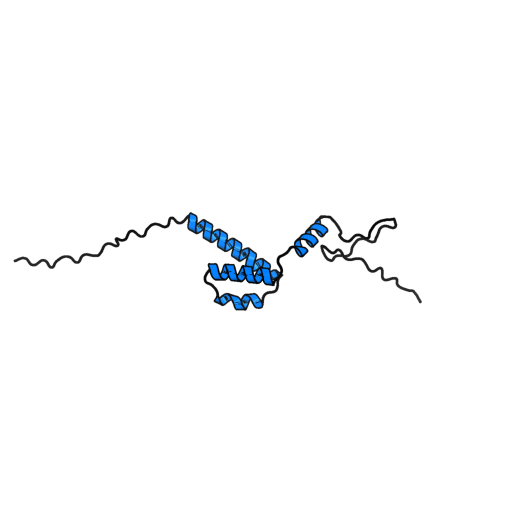2.03 119 PRO A N 1
ATOM 906 C CA . PRO A 1 119 ? -44.827 16.759 50.649 1.00 62.03 119 PRO A CA 1
ATOM 907 C C . PRO A 1 119 ? -44.917 17.411 52.030 1.00 62.03 119 PRO A C 1
ATOM 909 O O . PRO A 1 119 ? -44.936 16.744 53.063 1.00 62.03 119 PRO A O 1
ATOM 912 N N . SER A 1 120 ? -44.933 18.740 52.021 1.00 61.75 120 SER A N 1
ATOM 913 C CA . SER A 1 120 ? -45.074 19.577 53.203 1.00 61.75 120 SER A CA 1
ATOM 914 C C . SER A 1 120 ? -46.505 19.457 53.723 1.00 61.75 120 SER A C 1
ATOM 916 O O . SER A 1 120 ? -47.397 20.166 53.265 1.00 61.75 120 SER A O 1
ATOM 918 N N . THR A 1 121 ? -46.739 18.542 54.658 1.00 67.25 121 THR A N 1
ATOM 919 C CA . THR A 1 121 ? -47.967 18.507 55.459 1.00 67.25 121 THR A CA 1
ATOM 920 C C . THR A 1 121 ? -47.692 19.123 56.823 1.00 67.25 121 THR A C 1
ATOM 922 O O . THR A 1 121 ? -47.045 18.504 57.665 1.00 67.25 121 THR A O 1
ATOM 925 N N . SER A 1 122 ? -48.214 20.328 57.024 1.00 55.12 122 SER A N 1
ATOM 926 C CA . SER A 1 122 ? -48.394 20.969 58.328 1.00 55.12 122 SER A CA 1
ATOM 927 C C . SER A 1 122 ? -49.761 21.660 58.332 1.00 55.12 122 SER A C 1
ATOM 929 O O . SER A 1 122 ? -50.174 22.143 57.275 1.00 55.12 122 SER A O 1
ATOM 931 N N . PRO A 1 123 ? -50.324 21.924 59.516 1.00 59.00 123 PRO A N 1
ATOM 932 C CA . PRO A 1 123 ? -51.023 21.019 60.428 1.00 59.00 123 PRO A CA 1
ATOM 933 C C . PRO A 1 123 ? -52.553 21.032 60.250 1.00 59.00 123 PRO A C 1
ATOM 935 O O . PRO A 1 123 ? -53.094 22.022 59.709 1.00 59.00 123 PRO A O 1
#